Protein AF-A0A368T6A9-F1 (afdb_monomer)

Secondary structure (DSSP, 8-state):
---TTEEEEEEEEETTBS-PPPEEEETT-TT-HHHHHHHHHGGG-S--S--EEE--TT-SEEEEEEEETTEEEEEEEEEEE-GGGGGTT---

Solvent-accessible surface area (backbone atoms only — not comparable to full-atom values): 5668 Å² total; per-residue (Å²): 135,80,64,92,63,33,35,35,39,41,41,66,31,34,58,90,43,57,88,52,78,69,45,80,40,60,69,85,61,86,82,50,68,59,58,55,51,48,67,69,48,49,85,57,42,93,70,91,65,82,68,48,67,53,69,50,89,92,35,57,57,31,39,31,27,36,83,56,98,90,40,81,48,76,42,28,36,32,34,47,41,55,70,72,66,74,68,72,85,75,82,130

Organism: NCBI:txid1931232

Foldseek 3Di:
DQPLQWKKKAWCAAAPDRPQDIDTHHPPCPDDPPVSVCVRRVVVDPDPDDWDKPDDLPDQKIFTFDQDPNDTGTRIIIGIDRPVVVPPVPDD

Radius of gyration: 14.27 Å; Cα contacts (8 Å, |Δi|>4): 148; chains: 1; bounding box: 30×37×42 Å

Structure (mmCIF, N/CA/C/O backbone):
data_AF-A0A368T6A9-F1
#
_entry.id   AF-A0A368T6A9-F1
#
loop_
_atom_site.group_PDB
_atom_site.id
_atom_site.type_symbol
_atom_site.label_atom_id
_atom_site.label_alt_id
_atom_site.label_comp_id
_atom_site.label_asym_id
_atom_site.label_entity_id
_atom_site.label_seq_id
_atom_site.pdbx_PDB_ins_code
_atom_site.Cartn_x
_atom_site.Cartn_y
_atom_site.Cartn_z
_atom_site.occupancy
_atom_site.B_iso_or_equiv
_atom_site.auth_seq_id
_atom_site.auth_comp_id
_atom_site.auth_asym_id
_atom_site.auth_atom_id
_atom_site.pdbx_PDB_model_num
ATOM 1 N N . MET A 1 1 ? 10.916 0.008 -22.397 1.00 45.34 1 MET A N 1
ATOM 2 C CA . MET A 1 1 ? 12.151 -0.633 -21.911 1.00 45.34 1 MET A CA 1
ATOM 3 C C . MET A 1 1 ? 12.109 -0.500 -20.404 1.00 45.34 1 MET A C 1
ATOM 5 O O . MET A 1 1 ? 12.346 0.595 -19.917 1.00 45.34 1 MET A O 1
ATOM 9 N N . SER A 1 2 ? 11.649 -1.534 -19.703 1.00 45.62 2 SER A N 1
ATOM 10 C CA . SER A 1 2 ? 11.696 -1.567 -18.235 1.00 45.62 2 SER A CA 1
ATOM 11 C C . SER A 1 2 ? 13.144 -1.819 -17.830 1.00 45.62 2 SER A C 1
ATOM 13 O O . SER A 1 2 ? 13.818 -2.605 -18.502 1.00 45.62 2 SER A O 1
ATOM 15 N N . ASN A 1 3 ? 13.659 -1.119 -16.821 1.00 52.34 3 ASN A N 1
ATOM 16 C CA . ASN A 1 3 ? 15.023 -1.376 -16.380 1.00 52.34 3 ASN A CA 1
ATOM 17 C C . ASN A 1 3 ? 15.060 -2.766 -15.721 1.00 52.34 3 ASN A C 1
ATOM 19 O O . ASN A 1 3 ? 14.160 -3.093 -14.949 1.00 52.34 3 ASN A O 1
ATOM 23 N N . PRO A 1 4 ? 16.110 -3.571 -15.953 1.00 52.97 4 PRO A N 1
ATOM 24 C CA . PRO A 1 4 ? 16.247 -4.919 -15.381 1.00 52.97 4 PRO A CA 1
ATOM 25 C C . PRO A 1 4 ? 16.414 -4.934 -13.846 1.00 52.97 4 PRO A C 1
ATOM 27 O O . PRO A 1 4 ? 16.622 -5.974 -13.240 1.00 52.97 4 PRO A O 1
ATOM 30 N N . HIS A 1 5 ? 16.336 -3.776 -13.189 1.00 55.59 5 HIS A N 1
ATOM 31 C CA . HIS A 1 5 ? 16.463 -3.625 -11.738 1.00 55.59 5 HIS A CA 1
ATOM 32 C C . HIS A 1 5 ? 15.206 -3.028 -11.090 1.00 55.59 5 HIS A C 1
ATOM 34 O O . HIS A 1 5 ? 15.247 -2.630 -9.924 1.00 55.59 5 HIS A O 1
ATOM 40 N N . ASP A 1 6 ? 14.102 -2.936 -11.833 1.00 70.69 6 ASP A N 1
ATOM 41 C CA . ASP A 1 6 ? 12.832 -2.440 -11.310 1.00 70.69 6 ASP A CA 1
ATOM 42 C C . ASP A 1 6 ? 12.118 -3.579 -10.572 1.00 70.69 6 ASP A C 1
ATOM 44 O O . ASP A 1 6 ? 11.786 -4.594 -11.175 1.00 70.69 6 ASP A O 1
ATOM 48 N N . ARG A 1 7 ? 11.880 -3.433 -9.263 1.00 79.25 7 ARG A N 1
ATOM 49 C CA . ARG A 1 7 ? 11.058 -4.384 -8.496 1.00 79.25 7 ARG A CA 1
ATOM 50 C C . ARG A 1 7 ? 9.593 -4.171 -8.859 1.00 79.25 7 ARG A C 1
ATOM 52 O O . ARG A 1 7 ? 9.170 -3.035 -9.052 1.00 79.25 7 ARG A O 1
ATOM 59 N N . VAL A 1 8 ? 8.803 -5.235 -8.921 1.00 85.81 8 VAL A N 1
ATOM 60 C CA . VAL A 1 8 ? 7.361 -5.144 -9.177 1.00 85.81 8 VAL A CA 1
ATOM 61 C C . VAL A 1 8 ? 6.602 -5.522 -7.915 1.00 85.81 8 VAL A C 1
ATOM 63 O O . VAL A 1 8 ? 6.718 -6.642 -7.424 1.00 85.81 8 VAL A O 1
ATOM 66 N N . PHE A 1 9 ? 5.811 -4.585 -7.401 1.00 87.00 9 PHE A N 1
ATOM 67 C CA . PHE A 1 9 ? 4.878 -4.825 -6.308 1.00 87.00 9 PHE A CA 1
ATOM 68 C C . PHE A 1 9 ? 3.544 -5.301 -6.891 1.00 87.00 9 PHE A C 1
ATOM 70 O O . PHE A 1 9 ? 2.827 -4.520 -7.520 1.00 87.00 9 PHE A O 1
ATOM 77 N N . ARG A 1 10 ? 3.213 -6.579 -6.687 1.00 89.94 10 ARG A N 1
ATOM 78 C CA . ARG A 1 10 ? 1.929 -7.174 -7.082 1.00 89.94 10 ARG A CA 1
ATOM 79 C C . ARG A 1 10 ? 0.974 -7.185 -5.901 1.00 89.94 10 ARG A C 1
ATOM 81 O O . ARG A 1 10 ? 1.258 -7.824 -4.886 1.00 89.94 10 ARG A O 1
ATOM 88 N N . PHE A 1 11 ? -0.153 -6.496 -6.028 1.00 90.00 11 PHE A N 1
ATOM 89 C CA . PHE A 1 11 ? -1.138 -6.370 -4.958 1.00 90.00 11 PHE A CA 1
ATOM 90 C C . PHE A 1 11 ? -2.140 -7.518 -5.011 1.00 90.00 11 PHE A C 1
ATOM 92 O O . PHE A 1 11 ? -2.886 -7.663 -5.972 1.00 90.00 11 PHE A O 1
ATOM 99 N N . GLN A 1 12 ? -2.189 -8.314 -3.947 1.00 89.44 12 GLN A N 1
ATOM 100 C CA . GLN A 1 12 ? -3.160 -9.401 -3.814 1.00 89.44 12 GLN A CA 1
ATOM 101 C C . GLN A 1 12 ? -4.519 -8.873 -3.341 1.00 89.44 12 GLN A C 1
ATOM 103 O O . GLN A 1 12 ? -5.577 -9.382 -3.720 1.00 89.44 12 GLN A O 1
ATOM 108 N N . ARG A 1 13 ? -4.492 -7.849 -2.480 1.00 89.19 13 ARG A N 1
ATOM 109 C CA . ARG A 1 13 ? -5.685 -7.186 -1.950 1.00 89.19 13 ARG A CA 1
ATOM 110 C C . ARG A 1 13 ? -5.362 -5.758 -1.546 1.00 89.19 13 ARG A C 1
ATOM 112 O O . ARG A 1 13 ? -4.338 -5.523 -0.914 1.00 89.19 13 ARG A O 1
ATOM 119 N N . VAL A 1 14 ? -6.276 -4.832 -1.826 1.00 89.19 14 VAL A N 1
ATOM 120 C CA . VAL A 1 14 ? -6.278 -3.472 -1.273 1.00 89.19 14 VAL A CA 1
ATOM 121 C C . VAL A 1 14 ? -7.705 -3.087 -0.886 1.00 89.19 14 VAL A C 1
ATOM 123 O O . VAL A 1 14 ? -8.571 -2.903 -1.737 1.00 89.19 14 VAL A O 1
ATOM 126 N N . GLY A 1 15 ? -7.978 -2.985 0.411 1.00 86.62 15 GLY A N 1
ATOM 127 C CA . GLY A 1 15 ? -9.318 -2.796 0.950 1.00 86.62 15 GLY A CA 1
ATOM 128 C C . GLY A 1 15 ? -10.248 -3.915 0.480 1.00 86.62 15 GLY A C 1
ATOM 129 O O . GLY A 1 15 ? -10.024 -5.091 0.769 1.00 86.62 15 GLY A O 1
ATOM 130 N N . LEU A 1 16 ? -11.287 -3.541 -0.268 1.00 85.94 16 LEU A N 1
ATOM 131 C CA . LEU A 1 16 ? -12.224 -4.479 -0.898 1.00 85.94 16 LEU A CA 1
ATOM 132 C C . LEU A 1 16 ? -11.833 -4.851 -2.340 1.00 85.94 16 LEU A C 1
ATOM 134 O O . LEU A 1 16 ? -12.472 -5.714 -2.941 1.00 85.94 16 LEU A O 1
ATOM 138 N N . HIS A 1 17 ? -10.798 -4.218 -2.897 1.00 87.44 17 HIS A N 1
ATOM 139 C CA . HIS A 1 17 ? -10.344 -4.425 -4.267 1.00 87.44 17 HIS A CA 1
ATOM 140 C C . HIS A 1 17 ? -9.348 -5.585 -4.348 1.00 87.44 17 HIS A C 1
ATOM 142 O O . HIS A 1 17 ? -8.445 -5.710 -3.518 1.00 87.44 17 HIS A O 1
ATOM 148 N N . ARG A 1 18 ? -9.518 -6.429 -5.370 1.00 85.88 18 ARG A N 1
ATOM 149 C CA . ARG A 1 18 ? -8.612 -7.546 -5.694 1.00 85.88 18 ARG A CA 1
ATOM 150 C C . ARG A 1 18 ? -7.878 -7.355 -7.021 1.00 85.88 18 ARG A C 1
ATOM 152 O O . ARG A 1 18 ? -6.836 -7.955 -7.218 1.00 85.88 18 ARG A O 1
ATOM 159 N N . ASP A 1 19 ? -8.389 -6.481 -7.885 1.00 87.50 19 ASP A N 1
ATOM 160 C CA . ASP A 1 19 ? -7.833 -6.200 -9.213 1.00 87.50 19 ASP A CA 1
ATOM 161 C C . ASP A 1 19 ? -7.044 -4.880 -9.206 1.00 87.50 19 ASP A C 1
ATOM 163 O O . ASP A 1 19 ? -7.349 -3.942 -9.945 1.00 87.50 19 ASP A O 1
ATOM 167 N N . VAL A 1 20 ? -6.078 -4.760 -8.293 1.00 88.75 20 VAL A N 1
ATOM 168 C CA . VAL A 1 20 ? -5.239 -3.558 -8.182 1.00 88.75 20 VAL A CA 1
ATOM 169 C C . VAL A 1 20 ? -4.038 -3.718 -9.118 1.00 88.75 20 VAL A C 1
ATOM 171 O O . VAL A 1 20 ? -3.362 -4.741 -9.035 1.00 88.75 20 VAL A O 1
ATOM 174 N N . PRO A 1 21 ? -3.750 -2.743 -10.001 1.00 88.94 21 PRO A N 1
ATOM 175 C CA . PRO A 1 21 ? -2.629 -2.838 -10.929 1.00 88.94 21 PRO A CA 1
ATOM 176 C C . PRO A 1 21 ? -1.288 -2.996 -10.215 1.00 88.94 21 PRO A C 1
ATOM 178 O O . PRO A 1 21 ? -1.073 -2.404 -9.156 1.00 88.94 21 PRO A O 1
ATOM 181 N N . ASP A 1 22 ? -0.368 -3.718 -10.845 1.00 88.88 22 ASP A N 1
ATOM 182 C CA . ASP A 1 22 ? 1.006 -3.845 -10.367 1.00 88.88 22 ASP A CA 1
ATOM 183 C C . ASP A 1 22 ? 1.712 -2.481 -10.335 1.00 88.88 22 ASP A C 1
ATOM 185 O O . ASP A 1 22 ? 1.514 -1.631 -11.210 1.00 88.88 22 ASP A O 1
ATOM 189 N N . LEU A 1 23 ? 2.564 -2.281 -9.329 1.00 86.69 23 LEU A N 1
ATOM 190 C CA . LEU A 1 23 ? 3.378 -1.079 -9.176 1.00 86.69 23 LEU A CA 1
ATOM 191 C C . LEU A 1 23 ? 4.849 -1.403 -9.479 1.00 86.69 2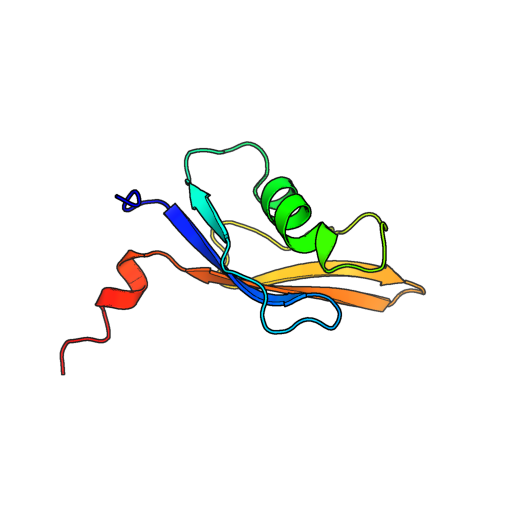3 LEU A C 1
ATOM 193 O O . LEU A 1 23 ? 5.515 -2.038 -8.657 1.00 86.69 23 LEU A O 1
ATOM 197 N N . PRO A 1 24 ? 5.389 -0.965 -10.628 1.00 84.44 24 PRO A N 1
ATOM 198 C CA . PRO A 1 24 ? 6.822 -1.025 -10.876 1.00 84.44 24 PRO A CA 1
ATOM 199 C C . PRO A 1 24 ? 7.540 0.030 -10.027 1.00 84.44 24 PRO A C 1
ATOM 201 O O . PRO A 1 24 ? 7.131 1.191 -9.974 1.00 84.44 24 PRO A O 1
ATOM 204 N N . PHE A 1 25 ? 8.628 -0.365 -9.378 1.00 79.62 25 PHE A N 1
ATOM 205 C CA . PHE A 1 25 ? 9.418 0.484 -8.500 1.00 79.62 25 PHE A CA 1
ATOM 206 C C . PHE A 1 25 ? 10.908 0.392 -8.852 1.00 79.62 25 PHE A C 1
ATOM 208 O O . PHE A 1 25 ? 11.530 -0.661 -8.667 1.00 79.62 25 PHE A O 1
ATOM 215 N N . PRO A 1 26 ? 11.521 1.488 -9.322 1.00 74.00 26 PRO A N 1
ATOM 216 C CA . PRO A 1 26 ? 12.941 1.494 -9.628 1.00 74.00 26 PRO A CA 1
ATOM 217 C C . PRO A 1 26 ? 13.769 1.474 -8.338 1.00 74.00 26 PRO A C 1
ATOM 219 O O . PRO A 1 26 ? 13.616 2.341 -7.476 1.00 74.00 26 PRO A O 1
ATOM 222 N N . MET A 1 27 ? 14.714 0.531 -8.219 1.00 64.75 27 MET A N 1
ATOM 223 C CA . MET A 1 27 ? 15.574 0.402 -7.028 1.00 64.75 27 MET A CA 1
ATOM 224 C C . MET A 1 27 ? 16.410 1.656 -6.700 1.00 64.75 27 MET A C 1
ATOM 226 O O . MET A 1 27 ? 16.895 1.787 -5.580 1.00 64.75 27 MET A O 1
ATOM 230 N N . CYS A 1 28 ? 16.573 2.599 -7.635 1.00 58.06 28 CYS A N 1
ATOM 231 C CA . CYS A 1 28 ? 17.322 3.841 -7.407 1.00 58.06 28 CYS A CA 1
ATOM 232 C C . CYS A 1 28 ? 16.597 4.885 -6.535 1.00 58.06 28 CYS A C 1
ATOM 234 O O . CYS A 1 28 ? 17.207 5.899 -6.193 1.00 58.06 28 CYS A O 1
ATOM 236 N N . LEU A 1 29 ? 15.329 4.678 -6.165 1.00 59.88 29 LEU A N 1
ATOM 237 C CA . LEU A 1 29 ? 14.592 5.597 -5.293 1.00 59.88 29 LEU A CA 1
ATOM 238 C C . LEU A 1 29 ? 14.729 5.168 -3.826 1.00 59.88 29 LEU A C 1
ATOM 240 O O . LEU A 1 29 ? 13.867 4.501 -3.265 1.00 59.88 29 LEU A O 1
ATOM 244 N N . ALA A 1 30 ? 15.827 5.580 -3.190 1.00 53.00 30 ALA A N 1
ATOM 245 C CA . ALA A 1 30 ? 16.156 5.244 -1.801 1.00 53.00 30 ALA A CA 1
ATOM 246 C C . ALA A 1 30 ? 15.229 5.877 -0.738 1.00 53.00 30 ALA A C 1
ATOM 248 O O . ALA A 1 30 ? 15.430 5.643 0.451 1.00 53.00 30 ALA A O 1
ATOM 249 N N . SER A 1 31 ? 14.242 6.692 -1.129 1.00 58.34 31 SER A N 1
ATOM 250 C CA . SER A 1 31 ? 13.661 7.664 -0.196 1.00 58.34 31 SER A CA 1
ATOM 251 C C . SER A 1 31 ? 12.255 7.397 0.320 1.00 58.34 31 SER A C 1
ATOM 253 O O . SER A 1 31 ? 11.893 8.173 1.186 1.00 58.34 31 SER A O 1
ATOM 255 N N . THR A 1 32 ? 11.520 6.364 -0.131 1.00 73.06 32 THR A N 1
ATOM 256 C CA . THR A 1 32 ? 10.348 5.765 0.572 1.00 73.06 32 THR A CA 1
ATOM 257 C C . THR A 1 32 ? 9.547 4.849 -0.367 1.00 73.06 32 THR A C 1
ATOM 259 O O . THR A 1 32 ? 8.641 5.277 -1.089 1.00 73.06 32 THR A O 1
ATOM 262 N N . VAL A 1 33 ? 9.853 3.547 -0.346 1.00 79.62 33 VAL A N 1
ATOM 263 C CA . VAL A 1 33 ? 8.987 2.499 -0.933 1.00 79.62 33 VAL A CA 1
ATOM 264 C C . VAL A 1 33 ? 7.551 2.644 -0.412 1.00 79.62 33 VAL A C 1
ATOM 266 O O . VAL A 1 33 ? 6.594 2.570 -1.177 1.00 79.62 33 VAL A O 1
ATOM 269 N N . GLU A 1 34 ? 7.419 2.946 0.878 1.00 82.50 34 GLU A N 1
ATOM 270 C CA . GLU A 1 34 ? 6.149 3.163 1.571 1.00 82.50 34 GLU A CA 1
ATOM 271 C C . GLU A 1 34 ? 5.306 4.275 0.938 1.00 82.50 34 GLU A C 1
ATOM 273 O O . GLU A 1 34 ? 4.129 4.053 0.675 1.00 82.50 34 GLU A O 1
ATOM 278 N N . ASP A 1 35 ? 5.886 5.439 0.619 1.00 83.31 35 ASP A N 1
ATOM 279 C CA . ASP A 1 35 ? 5.133 6.552 0.020 1.00 83.31 35 ASP A CA 1
ATOM 280 C C . ASP A 1 35 ? 4.644 6.217 -1.390 1.00 83.31 35 ASP A C 1
ATOM 282 O O . ASP A 1 35 ? 3.549 6.626 -1.779 1.00 83.31 35 ASP A O 1
ATOM 286 N N . HIS A 1 36 ? 5.430 5.458 -2.157 1.00 85.06 36 HIS A N 1
ATOM 287 C CA . HIS A 1 36 ? 5.034 5.029 -3.497 1.00 85.06 36 HIS A CA 1
ATOM 288 C C . HIS A 1 36 ? 3.897 4.015 -3.436 1.00 85.06 36 HIS A C 1
ATOM 290 O O . HIS A 1 36 ? 2.902 4.165 -4.147 1.00 85.06 36 HIS A O 1
ATOM 296 N N . ILE A 1 37 ? 4.015 3.022 -2.551 1.00 85.94 37 ILE A N 1
ATOM 297 C CA . ILE A 1 37 ? 2.941 2.062 -2.301 1.00 85.94 37 ILE A CA 1
ATOM 298 C C . ILE A 1 37 ? 1.698 2.815 -1.829 1.00 85.94 37 ILE A C 1
ATOM 300 O O . ILE A 1 37 ? 0.629 2.626 -2.402 1.00 85.94 37 ILE A O 1
ATOM 304 N N . LEU A 1 38 ? 1.834 3.710 -0.846 1.00 85.69 38 LEU A N 1
ATOM 305 C CA . LEU A 1 38 ? 0.743 4.514 -0.307 1.00 85.69 38 LEU A CA 1
ATOM 306 C C . LEU A 1 38 ? 0.048 5.315 -1.406 1.00 85.69 38 LEU A C 1
ATOM 308 O O . LEU A 1 38 ? -1.170 5.233 -1.527 1.00 85.69 38 LEU A O 1
ATOM 312 N N . 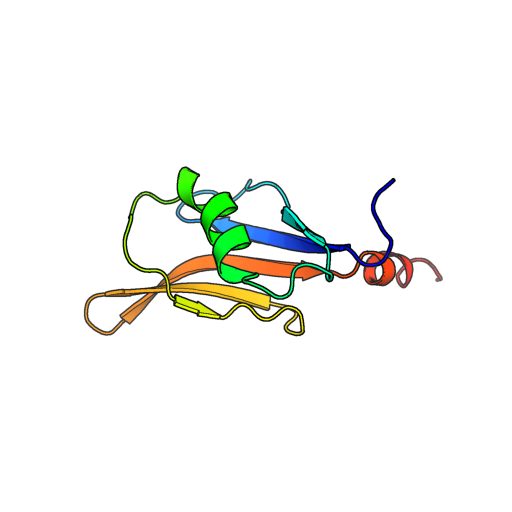ALA A 1 39 ? 0.791 6.072 -2.214 1.00 87.06 39 ALA A N 1
ATOM 313 C CA . ALA A 1 39 ? 0.231 6.870 -3.300 1.00 87.06 39 ALA A CA 1
ATOM 314 C C . ALA A 1 39 ? -0.542 6.009 -4.311 1.00 87.06 39 ALA A C 1
ATOM 316 O O . ALA A 1 39 ? -1.600 6.428 -4.783 1.00 87.06 39 ALA A O 1
ATOM 317 N N . HIS A 1 40 ? -0.049 4.799 -4.590 1.00 88.88 40 HIS A N 1
ATOM 318 C CA . HIS A 1 40 ? -0.676 3.853 -5.509 1.00 88.88 40 HIS A CA 1
ATOM 319 C C . HIS A 1 40 ? -1.954 3.226 -4.947 1.00 88.88 40 HIS A C 1
ATOM 321 O O . HIS A 1 40 ? -2.953 3.127 -5.657 1.00 88.88 40 HIS A O 1
ATOM 327 N N . ILE A 1 41 ? -1.961 2.834 -3.668 1.00 87.94 41 ILE A N 1
ATOM 328 C CA . ILE A 1 41 ? -3.104 2.143 -3.055 1.00 87.94 41 ILE A CA 1
ATOM 329 C C . ILE A 1 41 ? -4.170 3.092 -2.498 1.00 87.94 41 ILE A C 1
ATOM 331 O O . ILE A 1 41 ? -5.325 2.699 -2.345 1.00 87.94 41 ILE A O 1
ATOM 335 N N . ARG A 1 42 ? -3.817 4.350 -2.211 1.00 87.38 42 ARG A N 1
ATOM 336 C CA . ARG A 1 42 ? -4.706 5.347 -1.593 1.00 87.38 42 ARG A CA 1
ATOM 337 C C . ARG A 1 42 ? -6.062 5.522 -2.290 1.00 87.38 42 ARG A C 1
ATOM 339 O O . ARG A 1 42 ? -7.041 5.657 -1.563 1.00 87.38 42 ARG A O 1
ATOM 346 N N . PRO A 1 43 ? -6.183 5.488 -3.632 1.00 88.12 43 PRO A N 1
ATOM 347 C CA . PRO A 1 43 ? -7.483 5.575 -4.305 1.00 88.12 43 PRO A CA 1
ATOM 348 C C . PRO A 1 43 ? -8.435 4.406 -4.007 1.00 88.12 43 PRO A C 1
ATOM 350 O O . PRO A 1 43 ? -9.644 4.559 -4.148 1.00 88.12 43 PRO A O 1
ATOM 353 N N . TYR A 1 44 ? -7.904 3.248 -3.607 1.00 87.56 44 TYR A N 1
ATOM 354 C CA . TYR A 1 44 ? -8.668 2.027 -3.320 1.00 87.56 44 TYR A CA 1
ATOM 355 C C . TYR A 1 44 ? -9.033 1.894 -1.835 1.00 87.56 44 TYR A C 1
ATOM 357 O O . TYR A 1 44 ? -9.773 0.991 -1.442 1.00 87.56 44 TYR A O 1
ATOM 365 N N . LEU A 1 45 ? -8.492 2.773 -0.991 1.00 84.56 45 LEU A N 1
ATOM 366 C CA . LEU A 1 45 ? -8.729 2.769 0.443 1.00 84.56 45 LEU A CA 1
ATOM 367 C C . LEU A 1 45 ? -9.839 3.752 0.804 1.00 84.56 45 LEU A C 1
ATOM 369 O O . LEU A 1 45 ? -9.834 4.912 0.402 1.00 84.56 45 LEU A O 1
ATOM 373 N N . VAL A 1 46 ? -10.780 3.283 1.620 1.00 75.88 46 VAL A N 1
ATOM 374 C CA . VAL A 1 46 ? -11.875 4.109 2.155 1.00 75.88 46 VAL A CA 1
ATOM 375 C C . VAL A 1 46 ? -11.401 4.956 3.345 1.00 75.88 46 VAL A C 1
ATOM 377 O O . VAL A 1 46 ? -11.995 5.985 3.658 1.00 75.88 46 VAL A O 1
ATOM 380 N N . GLU A 1 47 ? -10.324 4.537 4.013 1.00 71.44 47 GLU A N 1
ATOM 381 C CA . GLU A 1 47 ? -9.842 5.132 5.258 1.00 71.44 47 GLU A CA 1
ATOM 382 C C . GLU A 1 47 ? -8.526 5.894 5.027 1.00 71.44 47 GLU A C 1
ATOM 384 O O . GLU A 1 47 ? -7.563 5.349 4.496 1.00 71.44 47 GLU A O 1
ATOM 389 N N . THR A 1 48 ? -8.473 7.164 5.446 1.00 69.06 48 THR A N 1
ATOM 390 C CA . THR A 1 48 ? -7.272 8.024 5.369 1.00 69.06 48 THR A CA 1
ATOM 391 C C . THR A 1 48 ? -6.420 7.955 6.638 1.00 69.06 48 THR A C 1
ATOM 393 O O . THR A 1 48 ? -5.740 8.923 6.986 1.00 69.06 48 THR A O 1
ATOM 396 N N . ALA A 1 49 ? -6.519 6.853 7.380 1.00 73.81 49 ALA A N 1
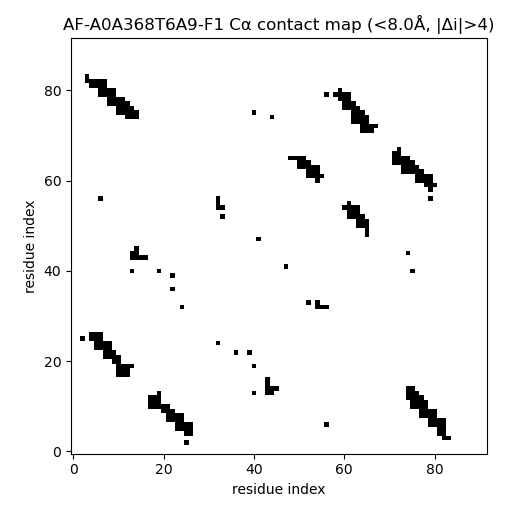ATOM 397 C CA . ALA A 1 49 ? -5.752 6.650 8.598 1.00 73.81 49 ALA A CA 1
ATOM 398 C C . ALA A 1 49 ? -4.250 6.517 8.281 1.00 73.81 49 ALA A C 1
ATOM 400 O O . ALA A 1 49 ? -3.891 6.085 7.181 1.00 73.81 49 ALA A O 1
ATOM 401 N N . PRO A 1 50 ? -3.364 6.891 9.222 1.00 79.25 50 PRO A N 1
ATOM 402 C CA . PRO A 1 50 ? -1.937 6.646 9.071 1.00 79.25 50 PRO A CA 1
ATOM 403 C C . PRO A 1 50 ? -1.700 5.138 8.964 1.00 79.25 50 PRO A C 1
ATOM 405 O O . PRO A 1 50 ? -1.985 4.389 9.900 1.00 79.25 50 PRO A O 1
ATOM 408 N N . LEU A 1 51 ? -1.223 4.709 7.798 1.00 84.38 51 LEU A N 1
ATOM 409 C CA . LEU A 1 51 ? -0.895 3.317 7.533 1.00 84.38 51 LEU A CA 1
ATOM 410 C C . LEU A 1 51 ? 0.483 2.985 8.079 1.00 84.38 51 LEU A C 1
ATOM 412 O O . LEU A 1 51 ? 1.422 3.765 7.936 1.00 84.38 51 LEU A O 1
ATOM 416 N N . ILE A 1 52 ? 0.583 1.800 8.665 1.00 87.25 52 ILE A N 1
ATOM 417 C CA . ILE A 1 52 ? 1.847 1.161 8.990 1.00 87.25 52 ILE A CA 1
ATOM 418 C C . ILE A 1 52 ? 2.164 0.222 7.835 1.00 87.25 52 ILE A C 1
ATOM 420 O O . ILE A 1 52 ? 1.327 -0.598 7.446 1.00 87.25 52 ILE A O 1
ATOM 424 N N . PHE A 1 53 ? 3.357 0.377 7.276 1.00 84.88 53 PHE A N 1
ATOM 425 C CA . PHE A 1 53 ? 3.853 -0.457 6.197 1.00 84.88 53 PHE A CA 1
ATOM 426 C C . PHE A 1 53 ? 4.892 -1.419 6.751 1.00 84.88 53 PHE A C 1
ATOM 428 O O . PHE A 1 53 ? 5.894 -1.017 7.328 1.00 84.88 53 PHE A O 1
ATOM 435 N N . ASP A 1 54 ? 4.644 -2.701 6.542 1.00 83.19 54 ASP A N 1
ATOM 436 C CA . ASP A 1 54 ? 5.652 -3.744 6.653 1.00 83.19 54 ASP A CA 1
ATOM 437 C C . ASP A 1 54 ? 6.121 -4.044 5.228 1.00 83.19 54 ASP A C 1
ATOM 439 O O . ASP A 1 54 ? 5.711 -5.020 4.599 1.00 83.19 54 ASP A O 1
ATOM 443 N N . AL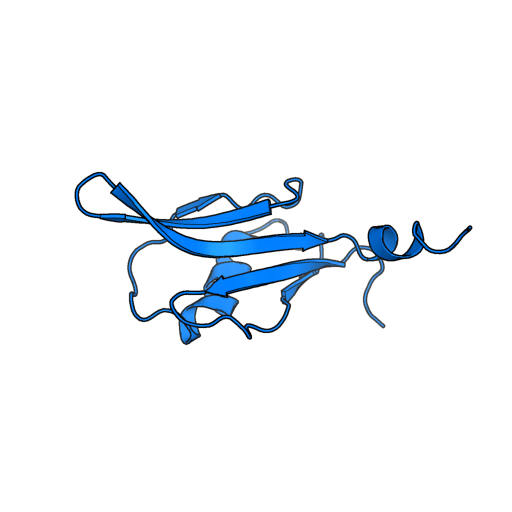A A 1 55 ? 6.827 -3.071 4.650 1.00 71.81 55 ALA A N 1
ATOM 444 C CA . ALA A 1 55 ? 7.242 -3.056 3.256 1.00 71.81 55 ALA A CA 1
ATOM 445 C C . ALA A 1 55 ? 8.749 -2.825 3.195 1.00 71.81 55 ALA A C 1
ATOM 447 O O . ALA A 1 55 ? 9.231 -1.713 3.397 1.00 71.81 55 ALA A O 1
ATOM 448 N N . HIS A 1 56 ? 9.503 -3.870 2.880 1.00 71.31 56 HIS A N 1
ATOM 449 C CA . HIS A 1 56 ? 10.927 -3.752 2.602 1.00 71.31 56 HIS A CA 1
ATOM 450 C C . HIS A 1 56 ? 11.183 -4.227 1.172 1.00 71.31 56 HIS A C 1
ATOM 452 O O . HIS A 1 56 ? 10.577 -5.209 0.748 1.00 71.31 56 HIS A O 1
ATOM 458 N N . PRO A 1 57 ? 12.068 -3.577 0.399 1.00 64.75 57 PRO A N 1
ATOM 459 C CA . PRO A 1 57 ? 12.410 -4.081 -0.923 1.00 64.75 57 PRO A CA 1
ATOM 460 C C . PRO A 1 57 ? 12.843 -5.551 -0.840 1.00 64.75 57 PRO A C 1
ATOM 462 O O . PRO A 1 57 ? 12.403 -6.357 -1.651 1.00 64.75 57 PRO A O 1
ATOM 465 N N . ASP A 1 58 ? 13.647 -5.907 0.164 1.00 69.50 58 ASP A N 1
ATOM 466 C CA . ASP A 1 58 ? 14.216 -7.255 0.327 1.00 69.50 58 ASP A CA 1
ATOM 467 C C . ASP A 1 58 ? 13.287 -8.293 0.973 1.00 69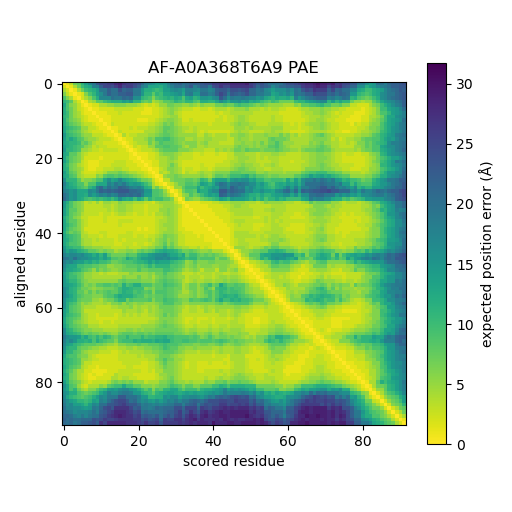.50 58 ASP A C 1
ATOM 469 O O . ASP A 1 58 ? 13.703 -9.438 1.150 1.00 69.50 58 ASP A O 1
ATOM 473 N N . VAL A 1 59 ? 12.043 -7.935 1.311 1.00 72.56 59 VAL A N 1
ATOM 474 C CA . VAL A 1 59 ? 11.031 -8.936 1.679 1.00 72.56 59 VAL A CA 1
ATOM 475 C C . VAL A 1 59 ? 10.198 -9.291 0.456 1.00 72.56 59 VAL A C 1
ATOM 477 O O . VAL A 1 59 ? 9.819 -8.429 -0.330 1.00 72.56 59 VAL A O 1
ATOM 480 N N . ARG A 1 60 ? 9.905 -10.584 0.292 1.00 81.56 60 ARG A N 1
ATOM 481 C CA . ARG A 1 60 ? 9.058 -11.081 -0.805 1.00 81.56 60 ARG A CA 1
ATOM 482 C C . ARG A 1 60 ? 7.590 -10.711 -0.644 1.00 81.56 60 ARG A C 1
ATOM 484 O O . ARG A 1 60 ? 6.858 -10.688 -1.626 1.00 81.56 60 ARG A O 1
ATOM 491 N N . GLU A 1 61 ? 7.162 -10.435 0.578 1.00 88.19 61 GLU A N 1
ATOM 492 C CA . GLU A 1 61 ? 5.780 -10.136 0.930 1.00 88.19 61 GLU A CA 1
ATOM 493 C C . GLU A 1 61 ? 5.763 -8.921 1.843 1.00 88.19 61 GLU A C 1
ATOM 495 O O . GLU A 1 61 ? 6.642 -8.768 2.689 1.00 88.19 61 GLU A O 1
ATOM 500 N N . GLY A 1 62 ? 4.762 -8.067 1.672 1.00 88.62 62 GLY A N 1
ATOM 501 C CA . GLY A 1 62 ? 4.560 -6.917 2.531 1.00 88.62 62 GLY A CA 1
ATOM 502 C C . GLY A 1 62 ? 3.088 -6.591 2.709 1.00 88.62 62 GLY A C 1
ATOM 503 O O . GLY A 1 62 ? 2.22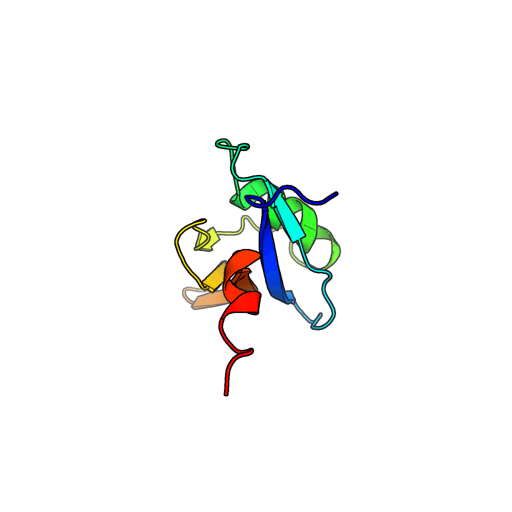1 -6.998 1.927 1.00 88.62 62 GLY A O 1
ATOM 504 N N . ARG A 1 63 ? 2.798 -5.862 3.785 1.00 91.06 63 ARG A N 1
ATOM 505 C CA . ARG A 1 63 ? 1.430 -5.502 4.168 1.00 91.06 63 ARG A CA 1
ATOM 506 C C . ARG A 1 63 ? 1.330 -4.055 4.623 1.00 91.06 63 ARG A C 1
ATOM 508 O O . ARG A 1 63 ? 2.230 -3.537 5.274 1.00 91.06 63 ARG A O 1
ATOM 515 N N . ALA A 1 64 ? 0.208 -3.418 4.304 1.00 89.12 64 ALA A N 1
ATOM 516 C CA . ALA A 1 64 ? -0.180 -2.127 4.860 1.00 89.12 64 ALA A CA 1
ATOM 517 C C . ALA A 1 64 ? -1.369 -2.327 5.800 1.00 89.12 64 ALA A C 1
ATOM 519 O O . ALA A 1 64 ? -2.373 -2.931 5.411 1.00 89.12 64 ALA A O 1
ATOM 520 N N . TY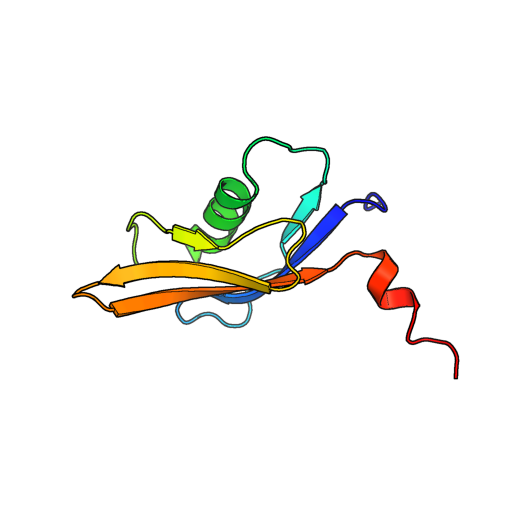R A 1 65 ? -1.276 -1.838 7.031 1.00 90.06 65 TYR A N 1
ATOM 521 C CA . TYR A 1 65 ? -2.290 -2.069 8.056 1.00 90.06 65 TYR A CA 1
ATOM 522 C C . TYR A 1 65 ? -2.435 -0.883 9.009 1.00 90.06 65 TYR A C 1
ATOM 524 O O . TYR A 1 65 ? -1.593 0.011 9.061 1.00 90.06 65 TYR A O 1
ATOM 532 N N . ILE A 1 66 ? -3.536 -0.866 9.758 1.00 89.31 66 ILE A N 1
ATOM 533 C CA . ILE A 1 66 ? -3.788 0.106 10.829 1.00 89.31 66 ILE A CA 1
ATOM 534 C C . ILE A 1 66 ? -4.053 -0.621 12.143 1.00 89.31 66 ILE A C 1
ATOM 536 O O . ILE A 1 66 ? -4.573 -1.735 12.145 1.00 89.31 66 ILE A O 1
ATOM 540 N N . HIS A 1 67 ? -3.751 0.030 13.265 1.00 88.81 67 HIS A N 1
ATOM 541 C CA . HIS A 1 67 ? -4.194 -0.437 14.577 1.00 8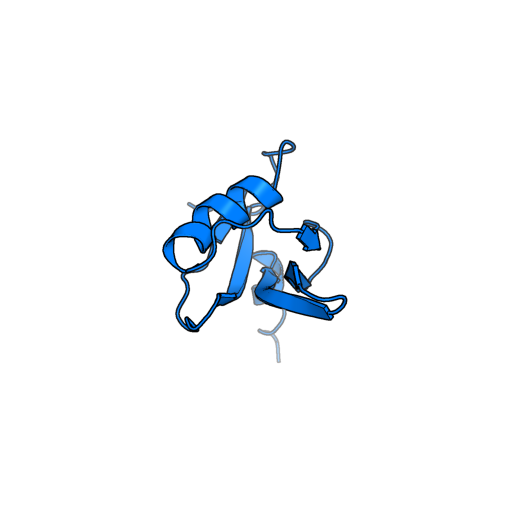8.81 67 HIS A CA 1
ATOM 542 C C . HIS A 1 67 ? -5.557 0.164 14.901 1.00 88.81 67 HIS A C 1
ATOM 544 O O . HIS A 1 67 ? -5.695 1.383 15.023 1.00 88.81 67 HIS A O 1
ATOM 550 N N . LYS A 1 68 ? -6.563 -0.689 15.091 1.00 83.12 68 LYS A N 1
ATOM 551 C CA . LYS A 1 68 ? -7.915 -0.266 15.461 1.00 83.12 68 LYS A CA 1
ATOM 552 C C . LYS A 1 68 ? -8.408 -1.120 16.616 1.00 83.12 68 LYS A C 1
ATOM 554 O O . LYS A 1 68 ? -8.522 -2.329 16.493 1.00 83.12 68 LYS A O 1
ATOM 559 N N . GLY A 1 69 ? -8.656 -0.492 17.766 1.00 83.75 69 GLY A N 1
ATOM 560 C CA . GLY A 1 69 ? -9.169 -1.200 18.946 1.00 83.75 69 GLY A CA 1
ATOM 561 C C . GLY A 1 69 ? -8.227 -2.259 19.538 1.00 83.75 69 GLY A C 1
ATOM 562 O O . GLY A 1 69 ? -8.695 -3.125 20.263 1.00 83.75 69 GLY A O 1
ATOM 563 N N . GLY A 1 70 ? -6.922 -2.192 19.252 1.00 85.12 70 GLY A N 1
ATOM 564 C CA . GLY A 1 70 ? -5.942 -3.196 19.690 1.00 85.12 70 GLY A CA 1
ATOM 565 C C . GLY A 1 70 ? -5.709 -4.335 18.692 1.00 85.12 70 GLY A C 1
ATOM 566 O O . GLY A 1 70 ? -4.878 -5.195 18.962 1.00 85.12 70 GLY A O 1
ATOM 567 N N . GLU A 1 71 ? -6.384 -4.317 17.541 1.00 87.00 71 GLU A N 1
ATOM 568 C CA . GLU A 1 71 ? -6.232 -5.306 16.471 1.00 87.00 71 GLU A CA 1
ATOM 569 C C . GLU A 1 71 ? -5.543 -4.692 15.241 1.00 87.00 71 GLU A C 1
ATOM 571 O O . GLU A 1 71 ? -5.716 -3.503 14.945 1.00 87.00 71 GLU A O 1
ATOM 576 N N . GLU A 1 72 ? -4.765 -5.507 14.521 1.00 88.94 72 GLU A N 1
ATOM 577 C CA . GLU A 1 72 ? -4.178 -5.146 13.226 1.00 88.94 72 GLU A CA 1
ATOM 578 C C . GLU A 1 72 ? -5.211 -5.380 12.117 1.00 88.94 72 GLU A C 1
ATOM 580 O O . GLU A 1 72 ? -5.563 -6.518 11.804 1.00 88.94 72 GLU A O 1
ATOM 585 N N . LEU A 1 73 ? -5.685 -4.305 11.488 1.00 87.88 73 LEU A N 1
ATOM 586 C CA . LEU A 1 73 ? -6.548 -4.399 10.316 1.00 87.88 73 LEU A CA 1
ATOM 587 C C . LEU A 1 73 ? -5.710 -4.230 9.049 1.00 87.88 73 LEU A C 1
ATOM 589 O O . LEU A 1 73 ? -5.276 -3.123 8.724 1.00 87.88 73 LEU A O 1
ATOM 593 N N . VAL A 1 74 ? -5.504 -5.330 8.325 1.00 89.44 74 VAL A N 1
ATOM 594 C CA . VAL A 1 74 ? -4.729 -5.341 7.079 1.00 89.44 74 VAL A CA 1
ATOM 595 C C . VAL A 1 74 ? -5.542 -4.742 5.936 1.00 89.44 74 VAL A C 1
ATOM 597 O O . VAL A 1 74 ? -6.536 -5.319 5.486 1.00 89.44 74 VAL A O 1
ATOM 600 N N . LEU A 1 75 ? -5.084 -3.593 5.445 1.00 89.19 75 LEU A N 1
ATOM 601 C CA . LEU A 1 75 ? -5.707 -2.854 4.355 1.00 89.19 75 LEU A CA 1
ATOM 602 C C . LEU A 1 75 ? -5.081 -3.153 2.999 1.00 89.19 75 LEU A C 1
ATOM 604 O O . LEU A 1 75 ? -5.774 -3.023 2.000 1.00 89.19 75 LEU A O 1
ATOM 608 N N . ALA A 1 76 ? -3.817 -3.560 2.929 1.00 89.94 76 ALA A N 1
ATOM 609 C CA . ALA A 1 76 ? -3.227 -4.030 1.685 1.00 89.94 76 ALA A CA 1
ATOM 610 C C . ALA A 1 76 ? -2.252 -5.179 1.919 1.00 89.94 76 ALA A C 1
ATOM 612 O O . ALA A 1 76 ? -1.544 -5.196 2.922 1.00 89.94 76 ALA A O 1
ATOM 613 N N . GLU A 1 77 ? -2.211 -6.103 0.969 1.00 91.75 77 GLU A N 1
ATOM 614 C CA . GLU A 1 77 ? -1.283 -7.232 0.920 1.00 91.75 77 GLU A CA 1
ATOM 615 C C . GLU A 1 77 ? -0.666 -7.266 -0.471 1.00 91.75 77 GLU A C 1
ATOM 617 O O . GLU A 1 77 ? -1.377 -7.172 -1.478 1.00 91.75 77 GLU A O 1
ATOM 622 N N . PHE A 1 78 ? 0.655 -7.374 -0.532 1.00 89.50 78 PHE A N 1
ATOM 623 C CA . PHE A 1 78 ? 1.383 -7.387 -1.788 1.00 89.50 78 PHE A CA 1
ATOM 624 C C . PHE A 1 78 ? 2.619 -8.276 -1.716 1.00 89.50 78 PHE A C 1
ATOM 626 O O . PHE A 1 78 ? 3.130 -8.615 -0.652 1.00 89.50 78 PHE A O 1
ATOM 633 N N . THR A 1 79 ? 3.095 -8.636 -2.896 1.00 89.00 79 THR A N 1
ATOM 634 C CA . THR A 1 79 ? 4.313 -9.415 -3.123 1.00 89.00 79 THR A CA 1
ATOM 635 C C . THR A 1 79 ? 5.296 -8.590 -3.928 1.00 89.00 79 THR A C 1
ATOM 637 O O . THR A 1 79 ? 4.884 -7.786 -4.765 1.00 89.00 79 THR A O 1
ATOM 640 N N . VAL A 1 80 ? 6.585 -8.766 -3.667 1.00 85.44 80 VAL A N 1
ATOM 641 C CA . VAL A 1 80 ? 7.670 -8.071 -4.358 1.00 85.44 80 VAL A CA 1
ATOM 642 C C . VAL A 1 80 ? 8.382 -9.079 -5.246 1.00 85.44 80 VAL A C 1
ATOM 644 O O . VAL A 1 80 ? 8.939 -10.058 -4.754 1.00 85.44 80 VAL A O 1
ATOM 647 N N . HIS A 1 81 ? 8.355 -8.833 -6.551 1.00 81.44 81 HIS A N 1
ATOM 648 C CA . HIS A 1 81 ? 8.990 -9.672 -7.561 1.00 81.44 81 HIS A CA 1
ATOM 649 C C . HIS A 1 81 ? 10.170 -8.943 -8.199 1.00 81.44 81 HIS A C 1
ATOM 651 O O . HIS A 1 81 ? 10.067 -7.758 -8.538 1.00 81.44 81 HIS A O 1
ATOM 657 N N . LEU A 1 82 ? 11.277 -9.656 -8.405 1.00 73.75 82 LEU A N 1
ATOM 658 C CA . LEU A 1 82 ? 12.324 -9.221 -9.323 1.00 73.75 82 LEU A CA 1
ATOM 659 C C . LEU A 1 82 ? 11.983 -9.703 -10.744 1.00 73.75 82 LEU A C 1
ATOM 661 O O . LEU A 1 82 ? 11.556 -10.844 -10.903 1.00 73.75 82 LEU A O 1
ATOM 665 N N . PRO A 1 83 ? 12.185 -8.876 -11.783 1.00 64.38 83 PRO A N 1
ATOM 666 C CA . PRO A 1 83 ? 11.873 -9.248 -13.162 1.00 64.38 83 PRO A CA 1
ATOM 667 C C . PRO A 1 83 ? 12.672 -10.472 -13.643 1.00 64.38 83 PRO A C 1
ATOM 669 O O . PRO A 1 83 ? 12.163 -11.231 -14.459 1.00 64.38 83 PRO A O 1
ATOM 672 N N . ASP A 1 84 ? 13.866 -10.713 -13.089 1.00 60.12 84 ASP A N 1
ATOM 673 C CA . ASP A 1 84 ? 14.692 -11.900 -13.364 1.00 60.12 84 ASP A CA 1
ATOM 674 C C . ASP A 1 84 ? 14.215 -13.191 -12.656 1.00 60.12 84 ASP A C 1
ATOM 676 O O . ASP A 1 84 ? 14.647 -14.286 -13.018 1.00 60.12 84 ASP A O 1
ATOM 680 N N . GLU A 1 85 ? 13.330 -13.118 -11.651 1.00 59.75 85 GLU A N 1
ATOM 681 C CA . GLU A 1 85 ? 12.847 -14.323 -10.948 1.00 59.75 85 GLU A CA 1
ATOM 682 C C . GLU A 1 85 ? 11.803 -15.115 -11.759 1.00 59.75 85 GLU A C 1
ATOM 684 O O . GLU A 1 85 ? 11.667 -16.321 -11.552 1.00 59.75 85 GLU A O 1
ATOM 689 N N . ASP A 1 86 ? 11.122 -14.483 -12.722 1.00 53.19 86 ASP A N 1
ATOM 690 C CA . ASP A 1 86 ? 10.141 -15.135 -13.607 1.00 53.19 86 ASP A CA 1
ATOM 691 C C . ASP A 1 86 ? 10.806 -15.941 -14.761 1.00 53.19 86 ASP A C 1
ATOM 693 O O . ASP A 1 86 ? 10.145 -16.766 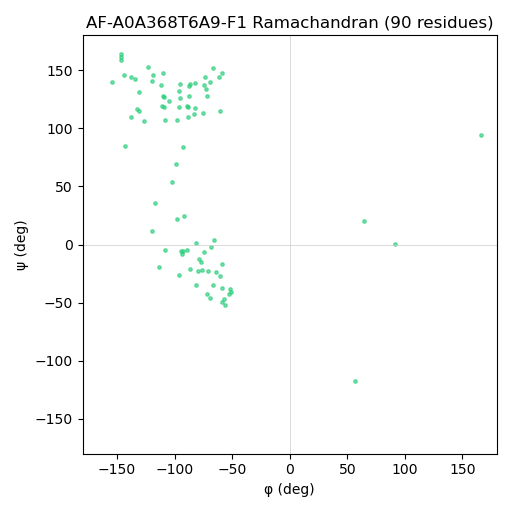-15.390 1.00 53.19 86 ASP A O 1
ATOM 697 N N . GLU A 1 87 ? 12.117 -15.794 -15.030 1.00 52.34 87 GLU A N 1
ATOM 698 C CA . GLU A 1 87 ? 12.810 -16.533 -16.114 1.00 52.34 87 GLU A CA 1
ATOM 699 C C . GLU A 1 87 ? 13.388 -17.902 -15.689 1.00 52.34 87 GLU A C 1
ATOM 701 O O . GLU A 1 87 ? 13.878 -18.662 -16.528 1.00 52.34 87 GLU A O 1
ATOM 706 N N . SER A 1 88 ? 13.308 -18.275 -14.405 1.00 47.59 88 SER A N 1
ATOM 707 C CA . SER A 1 88 ? 13.919 -19.522 -13.900 1.00 47.59 88 SER A CA 1
ATOM 708 C C . SER A 1 88 ? 12.988 -20.746 -13.849 1.00 47.59 88 SER A C 1
ATOM 710 O O . SER A 1 88 ? 13.471 -21.852 -13.607 1.00 47.59 88 SER A O 1
ATOM 712 N N . GLU A 1 89 ? 11.685 -20.614 -14.133 1.00 49.31 89 GLU A N 1
ATOM 713 C CA . GLU A 1 89 ? 10.750 -21.761 -14.221 1.00 49.31 89 GLU A CA 1
ATOM 714 C C . GLU A 1 89 ? 10.491 -22.248 -15.663 1.00 49.31 89 GLU A C 1
ATOM 716 O O . GLU A 1 89 ? 9.502 -22.922 -15.949 1.00 49.31 89 GLU A O 1
ATOM 721 N N . GLY A 1 90 ? 11.404 -21.948 -16.590 1.00 45.25 90 GLY A N 1
ATOM 722 C CA . GLY A 1 90 ? 11.298 -22.299 -18.008 1.00 45.25 90 GLY A CA 1
ATOM 723 C C . GLY A 1 90 ? 12.386 -23.240 -18.524 1.00 45.25 90 GLY A C 1
ATOM 724 O O . GLY A 1 90 ? 12.829 -23.060 -19.652 1.00 45.25 90 GLY A O 1
ATOM 725 N N . ASN A 1 91 ? 12.865 -24.213 -17.742 1.00 42.09 91 ASN A N 1
ATOM 726 C CA . ASN A 1 91 ? 13.730 -25.262 -18.295 1.00 42.09 91 ASN A CA 1
ATOM 727 C C . ASN A 1 91 ? 13.441 -26.622 -17.644 1.00 42.09 91 ASN A C 1
ATOM 729 O O . ASN A 1 91 ? 14.090 -27.025 -16.676 1.00 42.09 91 ASN A O 1
ATOM 733 N N . ARG A 1 92 ? 12.435 -27.320 -18.178 1.00 43.69 92 ARG A N 1
ATOM 734 C CA . ARG A 1 92 ? 12.196 -28.742 -17.927 1.00 43.69 92 ARG A CA 1
ATOM 735 C C . ARG A 1 92 ? 12.076 -29.491 -19.243 1.00 43.69 92 ARG A C 1
ATOM 737 O O . ARG A 1 92 ? 11.422 -28.947 -20.158 1.00 43.69 92 ARG A O 1
#

Nearest PDB structures (foldseek):
  1fu1-assembly1_B  TM=5.543E-01  e=1.975E+00  Homo sapiens
  7lt3-assembly1_P  TM=5.641E-01  e=2.842E+00  Homo sapiens
  1fu1-assembly1_A  TM=5.456E-01  e=5.540E+00  Homo sapiens
  7m3p-assembly1_B  TM=5.661E-01  e=7.504E+00  Homo sapiens

Mean predicted aligned error: 8.46 Å

Sequence (92 aa):
MSNPHDRVFRFQRVGLHRDVPDLPFPMCLASTVEDHILAHIRPYLVETAPLIFDAHPDVREGRAYIHKGGEELVLAEFTVHLPDEDESEGNR

pLDDT: mean 77.25, std 14.27, range [42.09, 91.75]